Protein AF-A0A0B6YRP0-F1 (afdb_monomer_lite)

Radius of gyration: 19.22 Å; chains: 1; bounding box: 43×32×57 Å

pLDDT: mean 88.21, std 10.52, range [46.44, 98.38]

Structure (mmCIF, N/CA/C/O backbone):
data_AF-A0A0B6YRP0-F1
#
_entry.id   AF-A0A0B6YRP0-F1
#
loop_
_atom_site.group_PDB
_atom_site.id
_atom_site.type_symbol
_atom_site.label_atom_id
_atom_site.label_alt_id
_atom_site.label_comp_id
_atom_site.label_asym_id
_atom_site.label_entity_id
_atom_site.label_seq_id
_atom_site.pdbx_PDB_ins_code
_atom_site.Cartn_x
_atom_site.Cartn_y
_atom_site.Cartn_z
_atom_site.occupancy
_atom_site.B_iso_or_equiv
_atom_site.auth_seq_id
_atom_site.auth_comp_id
_atom_site.auth_asym_id
_atom_site.auth_atom_id
_atom_site.pdbx_PDB_model_num
ATOM 1 N N . MET A 1 1 ? 7.908 -21.665 -8.649 1.00 46.44 1 MET A N 1
ATOM 2 C CA . MET A 1 1 ? 7.450 -20.576 -7.759 1.00 46.44 1 MET A CA 1
ATOM 3 C C . MET A 1 1 ? 8.243 -20.526 -6.444 1.00 46.44 1 MET A C 1
ATOM 5 O O . MET A 1 1 ? 7.839 -19.792 -5.558 1.00 46.44 1 MET A O 1
ATOM 9 N N . ASP A 1 2 ? 9.413 -21.173 -6.340 1.00 51.28 2 ASP A N 1
ATOM 10 C CA . ASP A 1 2 ? 10.283 -21.092 -5.153 1.00 51.28 2 ASP A CA 1
ATOM 11 C C . ASP A 1 2 ? 11.442 -20.122 -5.391 1.00 51.28 2 ASP A C 1
ATOM 13 O O . ASP A 1 2 ? 12.606 -20.515 -5.406 1.00 51.28 2 ASP A O 1
ATOM 17 N N . GLN A 1 3 ? 11.133 -18.847 -5.625 1.00 53.94 3 GLN A N 1
ATOM 18 C CA . GLN A 1 3 ? 12.177 -17.831 -5.577 1.00 53.94 3 GLN A CA 1
ATOM 19 C C . GLN A 1 3 ? 12.511 -17.635 -4.101 1.00 53.94 3 GLN A C 1
ATOM 21 O O . GLN A 1 3 ? 11.734 -17.045 -3.347 1.00 53.94 3 GLN A O 1
ATOM 26 N N . ARG A 1 4 ? 13.606 -18.250 -3.647 1.00 65.94 4 ARG A N 1
ATOM 27 C CA . ARG A 1 4 ? 13.975 -18.213 -2.231 1.00 65.94 4 ARG A CA 1
ATOM 28 C C . ARG A 1 4 ? 14.142 -16.745 -1.825 1.00 65.94 4 ARG A C 1
ATOM 30 O O . ARG A 1 4 ? 14.741 -15.991 -2.590 1.00 65.94 4 ARG A O 1
ATOM 37 N N . PRO A 1 5 ? 13.667 -16.318 -0.641 1.00 72.00 5 PRO A N 1
ATOM 38 C CA . PRO A 1 5 ? 13.843 -14.941 -0.171 1.00 72.00 5 PRO A CA 1
ATOM 39 C C . PRO A 1 5 ? 15.288 -14.430 -0.305 1.00 72.00 5 PRO A C 1
ATOM 41 O O . PRO A 1 5 ? 15.505 -13.257 -0.587 1.00 72.00 5 PRO A O 1
ATOM 44 N N . SER A 1 6 ? 16.274 -15.328 -0.194 1.00 78.00 6 SER A N 1
ATOM 45 C CA . SER A 1 6 ? 17.691 -15.051 -0.443 1.00 78.00 6 SER A CA 1
ATOM 46 C C . SER A 1 6 ? 17.989 -14.561 -1.865 1.00 78.00 6 SER A C 1
ATOM 48 O O . SER A 1 6 ? 18.693 -13.573 -2.022 1.00 78.00 6 SER A O 1
ATOM 50 N N . GLU A 1 7 ? 17.424 -15.189 -2.897 1.00 78.56 7 GLU A N 1
ATOM 51 C CA . GLU A 1 7 ? 17.669 -14.827 -4.301 1.00 78.56 7 GLU A CA 1
ATOM 52 C C . GLU A 1 7 ? 17.076 -13.456 -4.647 1.00 78.56 7 GLU A C 1
ATOM 54 O O . GLU A 1 7 ? 17.665 -12.691 -5.409 1.00 78.56 7 GLU A O 1
ATOM 59 N N . MET A 1 8 ? 15.915 -13.116 -4.073 1.00 76.12 8 MET A N 1
ATOM 60 C CA . MET A 1 8 ? 15.332 -11.779 -4.237 1.00 76.12 8 MET A CA 1
ATOM 61 C C . MET A 1 8 ? 16.193 -10.708 -3.568 1.00 76.12 8 MET A C 1
ATOM 63 O O . MET A 1 8 ? 16.425 -9.657 -4.163 1.00 76.12 8 MET A O 1
ATOM 67 N N . MET A 1 9 ? 16.718 -10.991 -2.373 1.00 86.00 9 MET A N 1
ATOM 68 C CA . MET A 1 9 ? 17.618 -10.070 -1.678 1.00 86.00 9 MET A CA 1
ATOM 69 C C . MET A 1 9 ? 18.961 -9.911 -2.397 1.00 86.00 9 MET A C 1
ATOM 71 O O . MET A 1 9 ? 19.477 -8.801 -2.478 1.00 86.00 9 MET A O 1
ATOM 75 N N . GLU A 1 10 ? 19.517 -10.979 -2.972 1.00 86.50 10 GLU A N 1
ATOM 76 C CA . GLU A 1 10 ? 20.727 -10.900 -3.800 1.00 86.50 10 GLU A CA 1
ATOM 77 C C . GLU A 1 10 ? 20.510 -10.018 -5.035 1.00 86.50 10 GLU A C 1
ATOM 79 O O . GLU A 1 10 ? 21.315 -9.122 -5.300 1.00 86.50 10 GLU A O 1
ATOM 84 N N . ARG A 1 11 ? 19.384 -10.198 -5.743 1.00 83.44 11 ARG A N 1
ATOM 85 C CA . ARG A 1 11 ? 19.004 -9.323 -6.862 1.00 83.44 11 ARG A CA 1
ATOM 86 C C . ARG A 1 11 ? 18.862 -7.880 -6.411 1.00 83.44 11 ARG A C 1
ATOM 88 O O . ARG A 1 11 ? 19.482 -7.014 -7.017 1.00 83.44 11 ARG A O 1
ATOM 95 N N . TYR A 1 12 ? 18.114 -7.629 -5.337 1.00 86.06 12 TYR A N 1
ATOM 96 C CA . TYR A 1 12 ? 17.960 -6.293 -4.767 1.00 86.06 12 TYR A CA 1
ATOM 97 C C . TYR A 1 12 ? 19.318 -5.642 -4.495 1.00 86.06 12 TYR A C 1
ATOM 99 O O . TYR A 1 12 ? 19.568 -4.522 -4.930 1.00 86.06 12 TYR A O 1
ATOM 107 N N . ASN A 1 13 ? 20.235 -6.366 -3.851 1.00 89.94 13 ASN A N 1
ATOM 108 C CA . ASN A 1 13 ? 21.563 -5.858 -3.520 1.00 89.94 13 ASN A CA 1
ATOM 109 C C . ASN A 1 13 ? 22.393 -5.500 -4.760 1.00 89.94 13 ASN A C 1
ATOM 111 O O . ASN A 1 13 ? 23.163 -4.539 -4.696 1.00 89.94 13 ASN A O 1
ATOM 115 N N . SER A 1 14 ? 22.197 -6.213 -5.875 1.00 90.44 14 SER A N 1
ATOM 116 C CA . SER A 1 14 ? 22.871 -5.956 -7.155 1.00 90.44 14 SER A CA 1
ATOM 117 C C . SER A 1 14 ? 22.345 -4.739 -7.933 1.00 90.44 14 SER A C 1
ATOM 119 O O . SER A 1 14 ? 23.020 -4.283 -8.853 1.00 90.44 14 SER A O 1
ATOM 121 N N . LEU A 1 15 ? 21.175 -4.199 -7.571 1.00 87.25 15 LEU A N 1
ATOM 122 C CA . LEU A 1 15 ? 20.568 -3.051 -8.254 1.00 87.25 15 LEU A CA 1
ATOM 123 C C . LEU A 1 15 ? 21.293 -1.732 -7.959 1.00 87.25 15 LEU A C 1
ATOM 125 O O . LEU A 1 15 ? 21.869 -1.539 -6.879 1.00 87.25 15 LEU A O 1
ATOM 129 N N . GLY A 1 16 ? 21.184 -0.790 -8.900 1.00 90.81 16 GLY A N 1
ATOM 130 C CA . GLY A 1 16 ? 21.633 0.585 -8.697 1.00 90.81 16 GLY A CA 1
ATOM 131 C C . GLY A 1 16 ? 20.740 1.356 -7.716 1.00 90.81 16 GLY A C 1
ATOM 132 O O . GLY A 1 16 ? 19.569 1.031 -7.525 1.00 90.81 16 GLY A O 1
ATOM 133 N N . ASP A 1 17 ? 21.266 2.428 -7.118 1.00 92.75 17 ASP A N 1
ATOM 134 C CA . ASP A 1 17 ? 20.554 3.211 -6.091 1.00 92.75 17 ASP A CA 1
ATOM 135 C C . ASP A 1 17 ? 19.206 3.773 -6.560 1.00 92.75 17 ASP A C 1
ATOM 137 O O . ASP A 1 17 ? 18.270 3.887 -5.771 1.00 92.75 17 ASP A O 1
ATOM 141 N N . ALA A 1 18 ? 19.098 4.152 -7.836 1.00 87.12 18 ALA A N 1
ATOM 142 C CA . ALA A 1 18 ? 17.852 4.661 -8.402 1.00 87.12 18 ALA A CA 1
ATOM 143 C C . ALA A 1 18 ? 16.775 3.565 -8.484 1.00 87.12 18 ALA A C 1
ATOM 145 O O . ALA A 1 18 ? 15.611 3.808 -8.171 1.00 87.12 18 ALA A O 1
ATOM 146 N N . GLU A 1 19 ? 17.168 2.350 -8.865 1.00 82.56 19 GLU A N 1
ATOM 147 C CA . GLU A 1 19 ? 16.265 1.203 -8.966 1.00 82.56 19 GLU A CA 1
ATOM 148 C C . GLU A 1 19 ? 15.838 0.710 -7.585 1.00 82.56 19 GLU A C 1
ATOM 150 O O . GLU A 1 19 ? 14.658 0.425 -7.389 1.00 82.56 19 GLU A O 1
ATOM 155 N N . LYS A 1 20 ? 16.766 0.687 -6.618 1.00 88.38 20 LYS A N 1
ATOM 156 C CA . LYS A 1 20 ? 16.469 0.383 -5.211 1.00 88.38 20 LYS A CA 1
ATOM 157 C C . LYS A 1 20 ? 15.420 1.332 -4.648 1.00 88.38 20 LYS A C 1
ATOM 159 O O . LYS A 1 20 ? 14.372 0.874 -4.211 1.00 88.38 20 LYS A O 1
ATOM 164 N N . ARG A 1 21 ? 15.633 2.646 -4.778 1.00 88.69 21 ARG A N 1
ATOM 165 C CA . ARG A 1 21 ? 14.663 3.658 -4.323 1.00 88.69 21 ARG A CA 1
ATOM 166 C C . ARG A 1 21 ? 13.301 3.518 -4.991 1.00 88.69 21 ARG A C 1
ATOM 168 O O . ARG A 1 21 ? 12.281 3.755 -4.352 1.00 88.69 21 ARG A O 1
ATOM 175 N N . ARG A 1 22 ? 13.270 3.154 -6.277 1.00 87.00 22 ARG A N 1
ATOM 176 C CA . ARG A 1 22 ? 12.010 2.889 -6.981 1.00 87.00 22 ARG A CA 1
ATOM 177 C C . ARG A 1 22 ? 11.277 1.695 -6.365 1.00 87.00 22 ARG A C 1
ATOM 179 O O . ARG A 1 22 ? 10.085 1.805 -6.111 1.00 87.00 22 ARG A O 1
ATOM 186 N N . LEU A 1 23 ? 11.981 0.593 -6.097 1.00 86.75 23 LEU A N 1
ATOM 187 C CA . LEU A 1 23 ? 11.386 -0.586 -5.460 1.00 86.75 23 LEU A CA 1
ATOM 188 C C . LEU A 1 23 ? 10.903 -0.299 -4.035 1.00 86.75 23 LEU A C 1
ATOM 190 O O . LEU A 1 23 ? 9.794 -0.692 -3.696 1.00 86.75 23 LEU A O 1
ATOM 194 N N . GLU A 1 24 ? 11.690 0.420 -3.234 1.00 89.12 24 GLU A N 1
ATOM 195 C CA . GLU A 1 24 ? 11.295 0.856 -1.886 1.00 89.12 24 GLU A CA 1
ATOM 196 C C . GLU A 1 24 ? 10.027 1.727 -1.937 1.00 89.12 24 GLU A C 1
ATOM 198 O O . GLU A 1 24 ? 9.102 1.549 -1.149 1.00 89.12 24 GLU A O 1
ATOM 203 N N . TYR A 1 25 ? 9.930 2.633 -2.917 1.00 88.56 25 TYR A N 1
ATOM 204 C CA . TYR A 1 25 ? 8.735 3.453 -3.124 1.00 88.56 25 TYR A CA 1
ATOM 205 C C . TYR A 1 25 ? 7.502 2.624 -3.522 1.00 88.56 25 TYR A C 1
ATOM 207 O O . TYR A 1 25 ? 6.387 2.894 -3.058 1.00 88.56 25 TYR A O 1
ATOM 215 N N . ASP A 1 26 ? 7.684 1.620 -4.382 1.00 86.88 26 ASP A N 1
ATOM 216 C CA . ASP A 1 26 ? 6.615 0.706 -4.786 1.00 86.88 26 ASP A CA 1
ATOM 217 C C . ASP A 1 26 ? 6.157 -0.181 -3.614 1.00 86.88 26 ASP A C 1
ATOM 219 O O . ASP A 1 26 ? 4.953 -0.409 -3.447 1.00 86.88 26 ASP A O 1
ATOM 223 N N . GLU A 1 27 ? 7.086 -0.620 -2.759 1.00 88.88 27 GLU A N 1
ATOM 224 C CA . GLU A 1 27 ? 6.795 -1.337 -1.513 1.00 88.88 27 GLU A CA 1
ATOM 225 C C . GLU A 1 27 ? 5.992 -0.464 -0.539 1.00 88.88 27 GLU A C 1
ATOM 227 O O . GLU A 1 27 ? 4.931 -0.883 -0.066 1.00 88.88 27 GLU A O 1
ATOM 232 N N . ASP A 1 28 ? 6.428 0.774 -0.300 1.00 91.81 28 ASP A N 1
ATOM 233 C CA . ASP A 1 28 ? 5.716 1.742 0.539 1.00 91.81 28 ASP A CA 1
ATOM 234 C C . ASP A 1 28 ? 4.279 1.950 0.060 1.00 91.81 28 ASP A C 1
ATOM 236 O O . ASP A 1 28 ? 3.326 1.941 0.848 1.00 91.81 28 ASP A O 1
ATOM 240 N N . ARG A 1 29 ? 4.100 2.104 -1.257 1.00 90.38 29 ARG A N 1
ATOM 241 C CA . ARG A 1 29 ? 2.781 2.240 -1.877 1.00 90.38 29 ARG A CA 1
ATOM 242 C C . ARG A 1 29 ? 1.929 0.992 -1.655 1.00 90.38 29 ARG A C 1
ATOM 244 O O . ARG A 1 29 ? 0.742 1.115 -1.339 1.00 90.38 29 ARG A O 1
ATOM 251 N N . LEU A 1 30 ? 2.507 -0.197 -1.818 1.00 90.25 30 LEU A N 1
ATOM 252 C CA . LEU A 1 30 ? 1.812 -1.464 -1.603 1.00 90.25 30 LEU A CA 1
ATOM 253 C C . LEU A 1 30 ? 1.342 -1.604 -0.149 1.00 90.25 30 LEU A C 1
ATOM 255 O O . LEU A 1 30 ? 0.164 -1.887 0.097 1.00 90.25 30 LEU A O 1
ATOM 259 N N . LEU A 1 31 ? 2.239 -1.366 0.809 1.00 92.88 31 LEU A N 1
ATOM 260 C CA . LEU A 1 31 ? 1.939 -1.428 2.237 1.00 92.88 31 LEU A CA 1
ATOM 261 C C . LEU A 1 31 ? 0.886 -0.388 2.625 1.00 92.88 31 LEU A C 1
ATOM 263 O O . LEU A 1 31 ? -0.045 -0.703 3.372 1.00 92.88 31 LEU A O 1
ATOM 267 N N . ALA A 1 32 ? 0.969 0.825 2.076 1.00 94.56 32 ALA A N 1
ATOM 268 C CA . ALA A 1 32 ? 0.012 1.880 2.369 1.00 94.56 32 ALA A CA 1
ATOM 269 C C . ALA A 1 32 ? -1.410 1.510 1.916 1.00 94.56 32 ALA A C 1
ATOM 271 O O . ALA A 1 32 ? -2.372 1.642 2.678 1.00 94.56 32 ALA A O 1
ATOM 272 N N . VAL A 1 33 ? -1.546 0.979 0.696 1.00 94.38 33 VAL A N 1
ATOM 273 C CA . VAL A 1 33 ? -2.823 0.477 0.165 1.00 94.38 33 VAL A CA 1
ATOM 274 C C . VAL A 1 33 ? -3.371 -0.660 1.028 1.00 94.38 33 VAL A C 1
ATOM 276 O O . VAL A 1 33 ? -4.559 -0.669 1.354 1.00 94.38 33 VAL A O 1
ATOM 279 N N . MET A 1 34 ? -2.515 -1.597 1.443 1.00 94.38 34 MET A N 1
ATOM 280 C CA . MET A 1 34 ? -2.923 -2.718 2.287 1.00 94.38 34 MET A CA 1
ATOM 281 C C . MET A 1 34 ? -3.450 -2.243 3.648 1.00 94.38 34 MET A C 1
ATOM 283 O O . MET A 1 34 ? -4.514 -2.687 4.080 1.00 94.38 34 MET A O 1
ATOM 287 N N . LEU A 1 35 ? -2.756 -1.309 4.308 1.00 96.50 35 LEU A N 1
ATOM 288 C CA . LEU A 1 35 ? -3.182 -0.751 5.595 1.00 96.50 35 LEU A CA 1
ATOM 289 C C . LEU A 1 35 ? -4.479 0.058 5.483 1.00 96.50 35 LEU A C 1
ATOM 291 O O . LEU A 1 35 ? -5.346 -0.066 6.351 1.00 96.50 35 LEU A O 1
ATOM 295 N N . PHE A 1 36 ? -4.634 0.841 4.413 1.00 97.25 36 PHE A N 1
ATOM 296 C CA . PHE A 1 36 ? -5.863 1.580 4.125 1.00 97.25 36 PHE A CA 1
ATOM 297 C C . PHE A 1 36 ? -7.056 0.626 3.979 1.00 97.25 36 PHE A C 1
ATOM 299 O O . PHE A 1 36 ? -8.057 0.753 4.686 1.00 97.25 36 PHE A O 1
ATOM 306 N N . ASN A 1 37 ? -6.918 -0.393 3.128 1.00 96.19 37 ASN A N 1
ATOM 307 C CA . ASN A 1 37 ? -7.972 -1.378 2.906 1.00 96.19 37 ASN A CA 1
ATOM 308 C C . ASN A 1 37 ? -8.273 -2.187 4.167 1.00 96.19 37 ASN A C 1
ATOM 310 O O . ASN A 1 37 ? -9.435 -2.467 4.450 1.00 96.19 37 ASN A O 1
ATOM 314 N N . GLN A 1 38 ? -7.255 -2.534 4.959 1.00 96.88 38 GLN A N 1
ATOM 315 C CA . GLN A 1 38 ? -7.452 -3.235 6.224 1.00 96.88 38 GLN A CA 1
ATOM 316 C C . GLN A 1 38 ? -8.299 -2.407 7.199 1.00 96.88 38 GLN A C 1
ATOM 318 O O . GLN A 1 38 ? -9.174 -2.964 7.858 1.00 96.88 38 GLN A O 1
ATOM 323 N N . ALA A 1 39 ? -8.086 -1.089 7.279 1.00 97.88 39 ALA A N 1
ATOM 324 C CA . ALA A 1 39 ? -8.938 -0.206 8.074 1.00 97.88 39 ALA A CA 1
ATOM 325 C C . ALA A 1 39 ? -10.395 -0.222 7.574 1.00 97.88 39 ALA A C 1
ATOM 327 O O . ALA A 1 39 ? -11.309 -0.346 8.391 1.00 97.88 39 ALA A O 1
ATOM 328 N N . GLY A 1 40 ? -10.594 -0.187 6.249 1.00 97.38 40 GLY A N 1
ATOM 329 C CA . GLY A 1 40 ? -11.896 -0.353 5.591 1.00 97.38 40 GLY A CA 1
ATOM 330 C C . GLY A 1 40 ? -12.602 -1.652 5.974 1.00 97.38 40 GLY A C 1
ATOM 331 O O . GLY A 1 40 ? -13.718 -1.636 6.491 1.00 97.38 40 GLY A O 1
ATOM 332 N N . PHE A 1 41 ? -11.912 -2.784 5.827 1.00 97.25 41 PHE A N 1
ATOM 333 C CA . PHE A 1 41 ? -12.439 -4.094 6.212 1.00 97.25 41 PHE A CA 1
ATOM 334 C C . PHE A 1 41 ? -12.780 -4.178 7.701 1.00 97.25 41 PHE A C 1
ATOM 336 O O . PHE A 1 41 ? -13.838 -4.690 8.062 1.00 97.25 41 PHE A O 1
ATOM 343 N N . MET A 1 42 ? -11.917 -3.667 8.583 1.00 98.12 42 MET A N 1
ATOM 344 C CA . MET A 1 42 ? -12.193 -3.661 10.022 1.00 98.12 42 MET A CA 1
ATOM 345 C C . MET A 1 42 ? -13.437 -2.821 10.356 1.00 98.12 42 MET A C 1
ATOM 347 O O . MET A 1 42 ? -14.219 -3.220 11.221 1.00 98.12 42 MET A O 1
ATOM 351 N N . LEU A 1 43 ? -13.649 -1.694 9.666 1.00 98.06 43 LEU A N 1
ATOM 352 C CA . LEU A 1 43 ? -14.839 -0.860 9.845 1.00 98.06 43 LEU A CA 1
ATOM 353 C C . LEU A 1 43 ? -16.114 -1.590 9.395 1.00 98.06 43 LEU A C 1
ATOM 355 O O . LEU A 1 43 ? -17.081 -1.642 10.158 1.00 98.06 43 LEU A O 1
ATOM 359 N N . MET A 1 44 ? -16.089 -2.214 8.214 1.00 96.94 44 MET A N 1
ATOM 360 C CA . MET A 1 44 ? -17.196 -3.022 7.685 1.00 96.94 44 MET A CA 1
ATOM 361 C C . MET A 1 44 ? -17.570 -4.165 8.640 1.00 96.94 44 MET A C 1
ATOM 363 O O . MET A 1 44 ? -18.747 -4.412 8.903 1.00 96.94 44 MET A O 1
ATOM 367 N N . MET A 1 45 ? -16.565 -4.814 9.232 1.00 97.25 45 MET A N 1
ATOM 368 C CA . MET A 1 45 ? -16.730 -5.888 10.218 1.00 97.25 45 MET A CA 1
ATOM 369 C C . MET A 1 45 ? -17.149 -5.392 11.613 1.00 97.25 45 MET A C 1
ATOM 371 O O . MET A 1 45 ? -17.201 -6.184 12.554 1.00 97.25 45 MET A O 1
ATOM 375 N N . ARG A 1 46 ? -17.455 -4.096 11.767 1.00 96.88 46 ARG A N 1
ATOM 376 C CA . ARG A 1 46 ? -17.883 -3.460 13.025 1.00 96.88 46 ARG A CA 1
ATOM 377 C C . ARG A 1 46 ? -16.869 -3.605 14.165 1.00 96.88 46 ARG A C 1
ATOM 379 O O . ARG A 1 46 ? -17.246 -3.650 15.336 1.00 96.88 46 ARG A O 1
ATOM 386 N N . VAL A 1 47 ? -15.575 -3.652 13.843 1.00 98.12 47 VAL A N 1
ATOM 387 C CA . VAL A 1 47 ? -14.519 -3.617 14.862 1.00 98.12 47 VAL A CA 1
ATOM 388 C C . VAL A 1 47 ? -14.583 -2.272 15.603 1.00 98.12 47 VAL A C 1
ATOM 390 O O . VAL A 1 47 ? -14.779 -1.235 14.962 1.00 98.12 47 VAL A O 1
ATOM 393 N N . PRO A 1 48 ? -14.395 -2.234 16.938 1.00 98.25 48 PRO A N 1
ATOM 394 C CA . PRO A 1 48 ? -14.381 -0.978 17.678 1.00 98.25 48 PRO A CA 1
ATOM 395 C C . PRO A 1 48 ? -13.377 0.017 17.087 1.00 98.25 48 PRO A C 1
ATOM 397 O O . PRO A 1 48 ? -12.191 -0.284 16.954 1.00 98.25 48 PRO A O 1
ATOM 400 N N . LYS A 1 49 ? -13.835 1.233 16.765 1.00 97.81 49 LYS A N 1
ATOM 401 C CA . LYS A 1 49 ? -13.044 2.255 16.046 1.00 97.81 49 LYS A CA 1
ATOM 402 C C . LYS A 1 49 ? -11.709 2.587 16.726 1.00 97.81 49 LYS A C 1
ATOM 404 O O . LYS A 1 49 ? -10.716 2.872 16.055 1.00 97.81 49 LYS A O 1
ATOM 409 N N . ILE A 1 50 ? -11.667 2.512 18.058 1.00 97.94 50 ILE A N 1
ATOM 410 C CA . ILE A 1 50 ? -10.445 2.694 18.851 1.00 97.94 50 ILE A CA 1
ATOM 411 C C . ILE A 1 50 ? -9.405 1.592 18.585 1.00 97.94 50 ILE A C 1
ATOM 413 O O . ILE A 1 50 ? -8.218 1.887 18.444 1.00 97.94 50 ILE A O 1
ATOM 417 N N . GLU A 1 51 ? -9.847 0.343 18.424 1.00 98.38 51 GLU A N 1
ATOM 418 C CA . GLU A 1 51 ? -8.981 -0.794 18.109 1.00 98.38 51 GLU A CA 1
ATOM 419 C C . GLU A 1 51 ? -8.488 -0.735 16.663 1.00 98.38 51 GLU A C 1
ATOM 421 O O . GLU A 1 51 ? -7.322 -1.041 16.408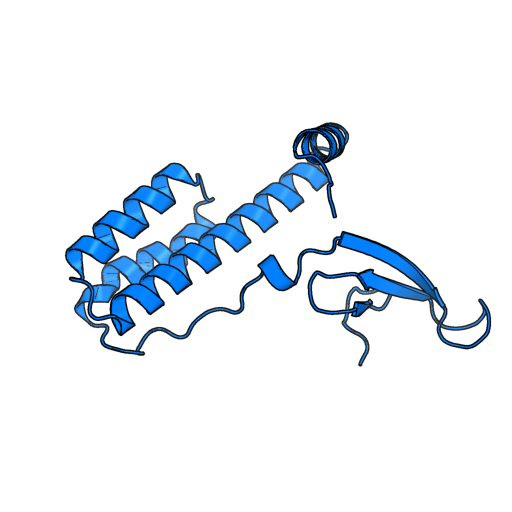 1.00 98.38 51 GLU A O 1
ATOM 426 N N . ILE A 1 52 ? -9.316 -0.249 15.727 1.00 98.38 52 ILE A N 1
ATOM 427 C CA . ILE A 1 52 ? -8.878 0.030 14.349 1.00 98.38 52 ILE A CA 1
ATOM 428 C C . ILE A 1 52 ? -7.738 1.055 14.369 1.00 98.38 52 ILE A C 1
ATOM 430 O O . ILE A 1 52 ? -6.641 0.762 13.891 1.00 98.38 52 ILE A O 1
ATOM 434 N N . LYS A 1 53 ? -7.947 2.218 15.007 1.00 98.12 53 LYS A N 1
ATOM 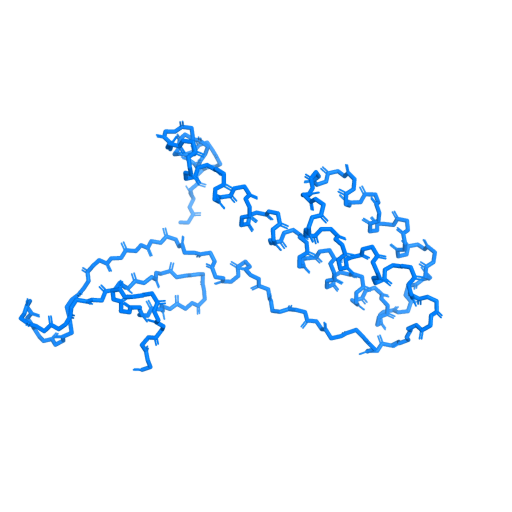435 C CA . LYS A 1 53 ? -6.912 3.259 15.165 1.00 98.12 53 LYS A CA 1
ATOM 436 C C . LYS A 1 53 ? -5.617 2.694 15.740 1.00 98.12 53 LYS A C 1
ATOM 438 O O . LYS A 1 53 ? -4.544 2.916 15.182 1.00 98.12 53 LYS A O 1
ATOM 443 N N . LYS A 1 54 ? -5.708 1.946 16.842 1.00 98.19 54 LYS A N 1
ATOM 444 C CA . LYS A 1 54 ? -4.549 1.364 17.528 1.00 98.19 54 LYS A CA 1
ATOM 445 C C . LYS A 1 54 ? -3.814 0.349 16.652 1.00 98.19 54 LYS A C 1
ATOM 447 O O . LYS A 1 54 ? -2.587 0.392 16.562 1.00 98.19 54 LYS A O 1
ATOM 452 N N . LYS A 1 55 ? -4.542 -0.558 15.993 1.00 98.38 55 LYS A N 1
ATOM 453 C CA . LYS A 1 55 ? -3.959 -1.595 15.133 1.00 98.38 55 LYS A CA 1
ATOM 454 C C . LYS A 1 55 ? -3.261 -0.982 13.924 1.00 98.38 55 LYS A C 1
ATOM 456 O O . LYS A 1 55 ? -2.114 -1.347 13.675 1.00 98.38 55 LYS A O 1
ATOM 461 N N . ILE A 1 56 ? -3.920 -0.065 13.216 1.00 98.00 56 ILE A N 1
ATOM 462 C CA . ILE A 1 56 ? -3.389 0.525 11.983 1.00 98.00 56 ILE A CA 1
ATOM 463 C C . ILE A 1 56 ? -2.208 1.452 12.282 1.00 98.00 56 ILE A C 1
ATOM 465 O O . ILE A 1 56 ? -1.170 1.288 11.651 1.00 98.00 56 ILE A O 1
ATOM 469 N N . ARG A 1 57 ? -2.271 2.318 13.308 1.00 96.75 57 ARG A N 1
ATOM 470 C CA . ARG A 1 57 ? -1.112 3.154 13.699 1.00 96.75 57 ARG A CA 1
ATOM 471 C C . ARG A 1 57 ? 0.098 2.324 14.118 1.00 96.75 57 ARG A C 1
ATOM 473 O O . ARG A 1 57 ? 1.222 2.654 13.756 1.00 96.75 57 ARG A O 1
ATOM 480 N N . ARG A 1 58 ? -0.120 1.222 14.848 1.00 97.25 58 ARG A N 1
ATOM 481 C CA . ARG A 1 58 ? 0.970 0.316 15.239 1.00 97.25 58 ARG A CA 1
ATOM 482 C C . ARG A 1 58 ? 1.623 -0.357 14.032 1.00 97.25 58 ARG A C 1
ATOM 484 O O . ARG A 1 58 ? 2.827 -0.573 14.064 1.00 97.25 58 ARG A O 1
ATOM 491 N N . LEU A 1 59 ? 0.844 -0.742 13.021 1.00 97.12 59 LEU A N 1
ATOM 492 C CA . LEU A 1 59 ? 1.395 -1.320 11.794 1.00 97.12 59 LEU A CA 1
ATOM 493 C C . LEU A 1 59 ? 2.127 -0.258 10.971 1.00 97.12 59 LEU A C 1
ATOM 495 O O . LEU A 1 59 ? 3.272 -0.486 10.608 1.00 97.12 59 LEU A O 1
ATOM 499 N N . LEU A 1 60 ? 1.528 0.922 10.796 1.00 95.06 60 LEU A N 1
ATOM 500 C CA . LEU A 1 60 ? 2.141 2.047 10.088 1.00 95.06 60 LEU A CA 1
ATOM 501 C C . LEU A 1 60 ? 3.520 2.402 10.665 1.00 95.06 60 LEU A C 1
ATOM 5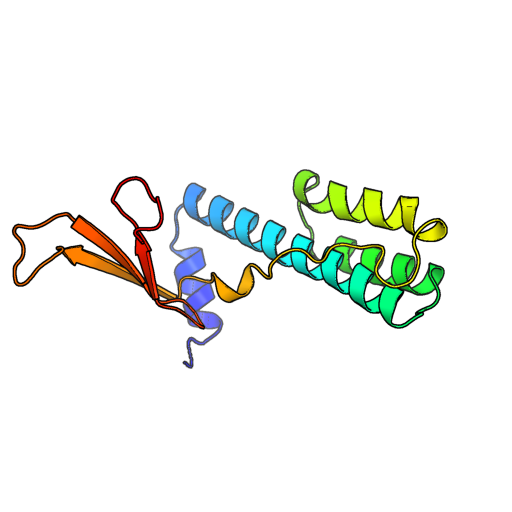03 O O . LEU A 1 60 ? 4.488 2.505 9.922 1.00 95.06 60 LEU A O 1
ATOM 507 N N . GLY A 1 61 ? 3.630 2.491 11.996 1.00 94.12 61 GLY A N 1
ATOM 508 C CA . GLY A 1 61 ? 4.900 2.775 12.671 1.00 94.12 61 GLY A CA 1
ATOM 509 C C . GLY A 1 61 ? 5.958 1.670 12.559 1.00 94.12 61 GLY A C 1
ATOM 510 O O . GLY A 1 61 ? 7.129 1.947 12.784 1.00 94.12 61 GLY A O 1
ATOM 511 N N . LYS A 1 62 ? 5.572 0.432 12.220 1.00 94.94 62 LYS A N 1
ATOM 512 C CA . LYS A 1 62 ? 6.505 -0.685 11.977 1.00 94.94 62 LYS A CA 1
ATOM 513 C C . LYS A 1 62 ? 6.901 -0.829 10.512 1.00 94.94 62 LYS A C 1
ATOM 515 O O . LYS A 1 62 ? 7.942 -1.405 10.231 1.00 94.94 62 LYS A O 1
ATOM 520 N N . SER A 1 63 ? 6.052 -0.365 9.601 1.00 91.44 63 SER A N 1
ATOM 521 C CA . SER A 1 63 ? 6.274 -0.471 8.161 1.00 91.44 63 SER A CA 1
ATOM 522 C C . SER A 1 63 ? 7.228 0.595 7.619 1.00 91.44 63 SER A C 1
ATOM 524 O O . SER A 1 63 ? 7.651 0.462 6.486 1.00 91.44 63 SER A O 1
ATOM 526 N N . HIS A 1 64 ? 7.561 1.632 8.401 1.00 87.75 64 HIS A N 1
ATOM 527 C CA . HIS A 1 64 ? 8.476 2.716 8.002 1.00 87.75 64 HIS A CA 1
ATOM 528 C C . HIS A 1 64 ? 8.102 3.431 6.690 1.00 87.75 64 HIS A C 1
ATOM 530 O O . HIS A 1 64 ? 8.957 4.029 6.046 1.00 87.75 64 HIS A O 1
ATOM 536 N N . ILE A 1 65 ? 6.810 3.429 6.356 1.00 91.56 65 ILE A N 1
ATOM 537 C CA . ILE A 1 65 ? 6.280 4.020 5.127 1.00 91.56 65 ILE A CA 1
ATOM 538 C C . ILE A 1 65 ? 6.572 5.522 5.088 1.00 91.56 65 ILE A C 1
ATOM 540 O O . ILE A 1 65 ? 6.320 6.237 6.066 1.00 91.56 65 ILE A O 1
ATOM 544 N N . GLY A 1 66 ? 7.038 6.012 3.940 1.00 89.00 66 GLY A N 1
ATOM 545 C CA . GLY A 1 66 ? 7.276 7.427 3.695 1.00 89.00 66 GLY A CA 1
ATOM 546 C C . GLY A 1 66 ? 6.042 8.304 3.944 1.00 89.00 66 GLY A C 1
ATOM 547 O O . GLY A 1 66 ? 4.894 7.912 3.710 1.00 89.00 66 GLY A O 1
ATOM 548 N N . LEU A 1 67 ? 6.285 9.545 4.384 1.00 88.25 67 LEU A N 1
ATOM 549 C CA . LEU A 1 67 ? 5.237 10.484 4.805 1.00 88.25 67 LEU A CA 1
ATOM 550 C C . LEU A 1 67 ? 4.120 10.636 3.762 1.00 88.25 67 LEU A C 1
ATOM 552 O O . LEU A 1 67 ? 2.944 10.562 4.116 1.00 88.25 67 LEU A O 1
ATOM 556 N N . VAL A 1 68 ? 4.491 10.779 2.486 1.00 88.38 68 VAL A N 1
ATOM 557 C CA . VAL A 1 68 ? 3.550 10.965 1.370 1.00 88.38 68 VAL A CA 1
ATOM 558 C C . VAL A 1 68 ? 2.534 9.823 1.302 1.00 88.38 68 VAL A C 1
ATOM 560 O O . VAL A 1 68 ? 1.337 10.082 1.215 1.00 88.38 68 VAL A O 1
ATOM 563 N N . GLN A 1 69 ? 2.979 8.571 1.441 1.00 88.19 69 GLN A N 1
ATOM 564 C CA . GLN A 1 69 ? 2.086 7.412 1.310 1.00 88.19 69 GLN A CA 1
ATOM 565 C C . GLN A 1 69 ? 1.288 7.142 2.583 1.00 88.19 69 GLN A C 1
ATOM 567 O O . GLN A 1 69 ? 0.196 6.577 2.538 1.00 88.19 69 GLN A O 1
ATOM 572 N N . SER A 1 70 ? 1.807 7.588 3.727 1.00 93.56 70 SER A N 1
ATOM 573 C CA . SER A 1 70 ? 1.123 7.481 5.014 1.00 93.56 70 SER A CA 1
ATOM 574 C C . SER A 1 70 ? -0.024 8.488 5.183 1.00 93.56 70 SER A C 1
ATOM 576 O O . SER A 1 70 ? -0.905 8.274 6.019 1.00 93.56 70 SER A O 1
ATOM 578 N N . GLN A 1 71 ? -0.030 9.578 4.405 1.00 94.81 71 GLN A N 1
ATOM 579 C CA . GLN A 1 71 ? -0.942 10.708 4.591 1.00 94.81 71 GLN A CA 1
ATOM 580 C C . GLN A 1 71 ? -2.413 10.288 4.505 1.00 94.81 71 GLN A C 1
ATOM 582 O O . GLN A 1 71 ? -3.180 10.558 5.428 1.00 94.81 71 GLN A O 1
ATOM 587 N N . ASP A 1 72 ? -2.785 9.547 3.461 1.00 93.56 72 ASP A N 1
ATOM 588 C CA . ASP A 1 72 ? -4.157 9.066 3.264 1.00 93.56 72 ASP A CA 1
ATOM 589 C C . ASP A 1 72 ? -4.644 8.195 4.429 1.00 93.56 72 ASP A C 1
ATOM 591 O O . ASP A 1 72 ? -5.807 8.263 4.829 1.00 93.56 72 ASP A O 1
ATOM 595 N N . ILE A 1 73 ? -3.753 7.376 4.997 1.00 96.62 73 ILE A N 1
ATOM 596 C CA . ILE A 1 73 ? -4.072 6.516 6.141 1.00 96.62 73 ILE A CA 1
ATOM 597 C C . ILE A 1 73 ? -4.299 7.374 7.381 1.00 96.62 73 ILE A C 1
ATOM 599 O O . ILE A 1 73 ? -5.257 7.146 8.116 1.00 96.62 73 ILE A O 1
ATOM 603 N N . ASN A 1 74 ? -3.441 8.367 7.621 1.00 96.50 74 ASN A N 1
ATOM 604 C CA . ASN A 1 74 ? -3.602 9.275 8.753 1.00 96.50 74 ASN A CA 1
ATOM 605 C C . 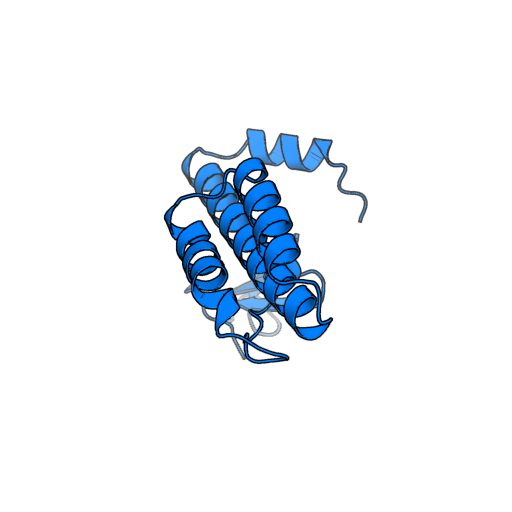ASN A 1 74 ? -4.928 10.037 8.655 1.00 96.50 74 ASN A C 1
ATOM 607 O O . ASN A 1 74 ? -5.713 10.002 9.602 1.00 96.50 74 ASN A O 1
ATOM 611 N N . THR A 1 75 ? -5.242 10.603 7.486 1.00 96.81 75 THR A N 1
ATOM 612 C CA . THR A 1 75 ? -6.521 11.279 7.232 1.00 96.81 75 THR A CA 1
ATOM 613 C C . THR A 1 75 ? -7.718 10.348 7.434 1.00 96.81 75 THR A C 1
ATOM 615 O O . THR A 1 75 ? -8.703 10.745 8.063 1.00 96.81 75 THR A O 1
ATOM 618 N N . LEU A 1 76 ? -7.637 9.100 6.963 1.00 96.94 76 LEU A N 1
ATOM 619 C CA . LEU A 1 76 ? -8.672 8.094 7.200 1.00 96.94 76 LEU A CA 1
ATOM 620 C C . LEU A 1 76 ? -8.879 7.844 8.699 1.00 96.94 76 LEU A C 1
ATOM 622 O O . LEU A 1 76 ? -10.006 7.862 9.198 1.00 96.94 76 LEU A O 1
ATOM 626 N N . LEU A 1 77 ? -7.791 7.609 9.434 1.00 97.31 77 LEU A N 1
ATOM 627 C CA . LEU A 1 77 ? -7.860 7.319 10.860 1.00 97.31 77 LEU A CA 1
ATOM 628 C C . LEU A 1 77 ? -8.382 8.511 11.655 1.00 97.31 77 LEU A C 1
ATOM 630 O O . LEU A 1 77 ? -9.155 8.311 12.589 1.00 97.31 77 LEU A O 1
ATOM 634 N N . ASP A 1 78 ? -8.012 9.734 11.304 1.00 97.12 78 ASP A N 1
ATOM 635 C CA . ASP A 1 78 ? -8.494 10.924 12.000 1.00 97.12 78 ASP A CA 1
ATOM 636 C C . ASP A 1 78 ? -10.013 11.084 11.842 1.00 97.12 78 ASP A C 1
ATOM 638 O O . ASP A 1 78 ? -10.706 11.339 12.832 1.00 97.12 78 ASP A O 1
ATOM 642 N N . ASN A 1 79 ? -10.548 10.760 10.661 1.00 97.00 79 ASN A N 1
ATOM 643 C CA . ASN A 1 79 ? -11.976 10.850 10.346 1.00 97.00 79 ASN A CA 1
ATOM 644 C C . ASN A 1 79 ? -12.807 9.604 10.691 1.00 97.00 79 ASN A C 1
ATOM 646 O O . ASN A 1 79 ? -14.032 9.659 10.622 1.00 97.00 79 ASN A O 1
ATOM 650 N N . ILE A 1 80 ? -12.193 8.499 11.129 1.00 96.94 80 ILE A N 1
ATOM 651 C CA . ILE A 1 80 ? -12.882 7.206 11.321 1.00 96.94 80 ILE A CA 1
ATOM 652 C C . ILE A 1 80 ? -14.114 7.265 12.243 1.00 96.94 80 ILE A C 1
ATOM 654 O O . ILE A 1 80 ? -15.014 6.428 12.151 1.00 96.94 80 ILE A O 1
ATOM 658 N N . GLN A 1 81 ? -14.181 8.247 13.151 1.00 97.00 81 GLN A N 1
ATOM 659 C CA . GLN A 1 81 ? -15.336 8.419 14.038 1.00 97.00 81 GLN A CA 1
ATOM 660 C C . GLN A 1 81 ? -16.620 8.758 13.276 1.00 97.00 81 GLN A C 1
ATOM 662 O O . GLN A 1 81 ? -17.690 8.364 13.732 1.00 97.00 81 GLN A O 1
ATOM 667 N N . HIS A 1 82 ? -16.501 9.363 12.096 1.00 97.00 82 HIS A N 1
ATOM 668 C CA . HIS A 1 82 ? -17.613 9.754 11.232 1.00 97.00 82 HIS A CA 1
ATOM 669 C C . HIS A 1 82 ? -17.893 8.754 10.099 1.00 97.00 82 HIS A C 1
ATOM 671 O O . HIS A 1 82 ? -18.796 8.990 9.310 1.00 97.00 82 HIS A O 1
ATOM 677 N N . LEU A 1 83 ? -17.139 7.651 10.022 1.00 97.06 83 LEU A N 1
ATOM 678 C CA . LEU A 1 83 ? -17.301 6.612 8.999 1.00 97.06 83 LEU A CA 1
ATOM 679 C C . LEU A 1 83 ? -18.031 5.390 9.564 1.00 97.06 83 LEU A C 1
ATOM 681 O O . LEU A 1 83 ? -17.817 5.012 10.723 1.00 97.06 83 LEU A O 1
ATOM 685 N N . TYR A 1 84 ? -18.856 4.739 8.752 1.00 95.44 84 TYR A N 1
ATOM 686 C CA . TYR A 1 84 ? -19.666 3.585 9.130 1.00 95.44 84 TYR A CA 1
ATOM 687 C C . TYR A 1 84 ? -19.739 2.558 7.997 1.00 95.44 84 TYR A C 1
ATOM 689 O O . TYR A 1 84 ? -19.685 2.899 6.826 1.00 95.44 84 TYR A O 1
ATOM 697 N N . GLY A 1 85 ? -19.886 1.275 8.343 1.00 92.88 85 GLY A N 1
ATOM 698 C CA . GLY A 1 85 ? -20.118 0.214 7.357 1.00 92.88 85 GLY A CA 1
ATOM 699 C C . GLY A 1 85 ? -19.130 0.247 6.184 1.00 92.88 85 GLY A C 1
ATOM 700 O O . GLY A 1 85 ? -17.939 0.018 6.385 1.00 92.88 85 GLY A O 1
ATOM 701 N N . ASN A 1 86 ? -19.650 0.540 4.988 1.00 94.19 86 ASN A N 1
ATOM 702 C CA . ASN A 1 86 ? -18.922 0.560 3.716 1.00 94.19 86 ASN A CA 1
ATOM 703 C C . ASN A 1 86 ? -18.543 1.976 3.239 1.00 94.19 86 ASN A C 1
ATOM 705 O O . ASN A 1 86 ? -18.278 2.155 2.058 1.00 94.19 86 ASN A O 1
ATOM 709 N N . ASP A 1 87 ? -18.478 2.970 4.128 1.00 95.88 87 ASP A N 1
ATOM 710 C CA . ASP A 1 87 ? -18.117 4.356 3.772 1.00 95.88 87 ASP A CA 1
ATOM 711 C C . ASP A 1 87 ? -16.662 4.522 3.272 1.00 95.88 87 ASP A C 1
ATOM 713 O O . ASP A 1 87 ? -16.236 5.628 2.947 1.00 95.88 87 ASP A O 1
ATOM 717 N N . ILE A 1 88 ? -15.863 3.449 3.258 1.00 95.88 88 ILE A N 1
ATOM 718 C CA . ILE A 1 88 ? -14.471 3.456 2.800 1.00 95.88 88 ILE A CA 1
ATOM 719 C C . ILE A 1 88 ? -14.382 2.700 1.475 1.00 95.88 88 ILE A C 1
ATOM 721 O O . ILE A 1 88 ? -14.432 1.467 1.456 1.00 95.88 88 ILE A O 1
ATOM 725 N N . ASP A 1 89 ? -14.159 3.436 0.387 1.00 94.50 89 ASP A N 1
ATOM 726 C CA . ASP A 1 89 ? -13.873 2.854 -0.922 1.00 94.50 89 ASP A CA 1
ATOM 727 C C . ASP A 1 89 ? -12.510 2.153 -0.911 1.00 94.50 89 ASP A C 1
ATOM 729 O O . ASP A 1 89 ? -11.458 2.772 -0.721 1.00 94.50 89 ASP A O 1
ATOM 733 N N . LEU A 1 90 ? -12.521 0.835 -1.109 1.00 93.00 90 LEU A N 1
ATOM 734 C CA . LEU A 1 90 ? -11.299 0.040 -1.120 1.00 93.00 90 LEU A CA 1
ATOM 735 C C . LEU A 1 90 ? -10.450 0.365 -2.352 1.00 93.00 90 LEU A C 1
ATOM 737 O O . LEU A 1 90 ? -10.927 0.395 -3.487 1.00 93.00 90 LEU A O 1
ATOM 741 N N . LYS A 1 91 ? -9.149 0.537 -2.128 1.00 91.94 91 LYS A N 1
ATOM 742 C CA . LYS A 1 91 ? -8.164 0.759 -3.186 1.00 91.94 91 LYS A CA 1
ATOM 743 C C . LYS A 1 91 ? -7.813 -0.573 -3.869 1.00 91.94 91 LYS A C 1
ATOM 745 O O . LYS A 1 91 ? -7.756 -1.609 -3.202 1.00 91.94 91 LYS A O 1
ATOM 750 N N . PRO A 1 92 ? -7.532 -0.592 -5.181 1.00 86.06 92 PRO A N 1
ATOM 751 C CA . PRO A 1 92 ? -7.137 -1.818 -5.871 1.00 86.06 92 PRO A CA 1
ATOM 752 C C . PRO A 1 92 ? -5.833 -2.380 -5.286 1.00 86.06 92 PRO A C 1
ATOM 754 O O . PRO A 1 92 ? -4.876 -1.638 -5.070 1.00 86.06 92 PRO A O 1
ATOM 757 N N . MET A 1 93 ? -5.776 -3.694 -5.042 1.00 77.62 93 MET A N 1
ATOM 758 C CA . MET A 1 93 ? -4.576 -4.325 -4.482 1.00 77.62 93 MET A CA 1
ATOM 759 C C . MET A 1 93 ? -3.427 -4.316 -5.492 1.00 77.62 93 MET A C 1
ATOM 761 O O . MET A 1 93 ? -3.469 -5.024 -6.498 1.00 77.62 93 MET A O 1
ATOM 765 N N . CYS A 1 94 ? -2.377 -3.549 -5.195 1.00 70.75 94 CYS A N 1
ATOM 766 C CA . CYS A 1 94 ? -1.202 -3.445 -6.058 1.00 70.75 94 CYS A CA 1
ATOM 767 C C . CYS A 1 94 ? -0.356 -4.728 -6.098 1.00 70.75 94 CYS A C 1
ATOM 769 O O . CYS A 1 94 ? 0.400 -4.900 -7.046 1.00 70.75 94 CYS A O 1
ATOM 771 N N . SER A 1 95 ? -0.515 -5.656 -5.145 1.00 67.81 95 SER A N 1
ATOM 772 C CA . SER A 1 95 ? 0.220 -6.934 -5.133 1.00 67.81 95 SER A CA 1
ATOM 773 C C . SER A 1 95 ? -0.076 -7.796 -6.357 1.00 67.81 95 SER A C 1
ATOM 775 O O . SER A 1 95 ? 0.815 -8.464 -6.858 1.00 67.81 95 SER A O 1
ATOM 777 N N . ARG A 1 96 ? -1.295 -7.716 -6.905 1.00 59.00 96 ARG A N 1
ATOM 778 C CA . ARG A 1 96 ? -1.676 -8.413 -8.148 1.00 59.00 96 ARG A CA 1
ATOM 779 C C . ARG A 1 96 ? -0.906 -7.922 -9.374 1.00 59.00 96 ARG A C 1
ATOM 781 O O . ARG A 1 96 ? -0.833 -8.604 -10.385 1.00 59.00 96 ARG A O 1
ATOM 788 N N . ARG A 1 97 ? -0.309 -6.733 -9.277 1.00 60.16 97 ARG A N 1
ATOM 789 C CA . ARG A 1 97 ? 0.513 -6.130 -10.328 1.00 60.16 97 ARG A CA 1
ATOM 790 C C . ARG A 1 97 ? 2.007 -6.348 -10.107 1.00 60.16 97 ARG A C 1
ATOM 792 O O . ARG A 1 97 ? 2.795 -5.691 -10.780 1.00 60.16 97 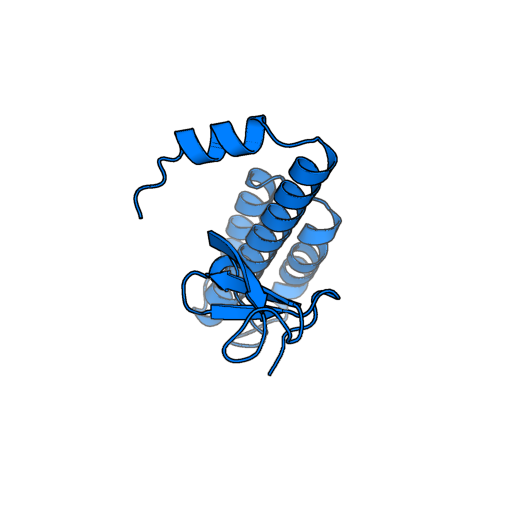ARG A O 1
ATOM 799 N N . MET A 1 98 ? 2.419 -7.236 -9.194 1.00 64.19 98 MET A N 1
ATOM 800 C CA . MET A 1 98 ? 3.825 -7.629 -9.117 1.00 64.19 98 MET A CA 1
ATOM 801 C C . MET A 1 98 ? 4.222 -8.316 -10.423 1.00 64.19 98 MET A C 1
ATOM 803 O O . MET A 1 98 ? 3.851 -9.455 -10.707 1.00 64.19 98 MET A O 1
ATOM 807 N N . GLN A 1 99 ? 4.968 -7.580 -11.236 1.00 68.19 99 GLN A N 1
ATOM 808 C CA . GLN A 1 99 ? 5.595 -8.078 -12.444 1.00 68.19 99 GLN A CA 1
ATOM 809 C C . GLN A 1 99 ? 6.675 -9.087 -12.051 1.00 68.19 99 GLN A C 1
ATOM 811 O O . GLN A 1 99 ? 7.689 -8.733 -11.453 1.00 68.19 99 GLN A O 1
ATOM 816 N N . LYS A 1 100 ? 6.460 -10.358 -12.389 1.00 71.75 100 LYS A N 1
ATOM 817 C CA . LYS A 1 100 ? 7.434 -11.434 -12.173 1.00 71.75 100 LYS A CA 1
ATOM 818 C C . LYS A 1 100 ? 8.529 -11.410 -13.222 1.00 71.75 100 LYS A C 1
ATOM 820 O O . LYS A 1 100 ? 9.693 -11.666 -12.922 1.00 71.75 100 LYS A O 1
ATOM 825 N N . GLN A 1 101 ? 8.133 -11.148 -14.463 1.00 78.00 101 GLN A N 1
ATOM 826 C CA . GLN A 1 101 ? 9.022 -11.168 -15.610 1.00 78.00 101 GLN A CA 1
ATOM 827 C C . GLN A 1 101 ? 8.518 -10.209 -16.683 1.00 78.00 101 GLN A C 1
ATOM 829 O O . GLN A 1 101 ? 7.315 -9.989 -16.809 1.00 78.00 101 GLN A O 1
ATOM 834 N N . SER A 1 102 ? 9.448 -9.651 -17.451 1.00 85.19 102 SER A N 1
ATOM 835 C CA . SER A 1 102 ? 9.157 -8.856 -18.638 1.00 85.19 102 SER A CA 1
ATOM 836 C C . SER A 1 102 ? 9.886 -9.453 -19.825 1.00 85.19 102 SER A C 1
ATOM 838 O O . SER A 1 102 ? 11.049 -9.843 -19.697 1.00 85.19 102 SER A O 1
ATOM 840 N N . PHE A 1 103 ? 9.214 -9.510 -20.966 1.00 88.19 103 PHE A N 1
ATOM 841 C CA . PHE A 1 103 ? 9.793 -9.933 -22.230 1.00 88.19 103 PHE A CA 1
ATOM 842 C C . PHE A 1 103 ? 9.572 -8.851 -23.273 1.00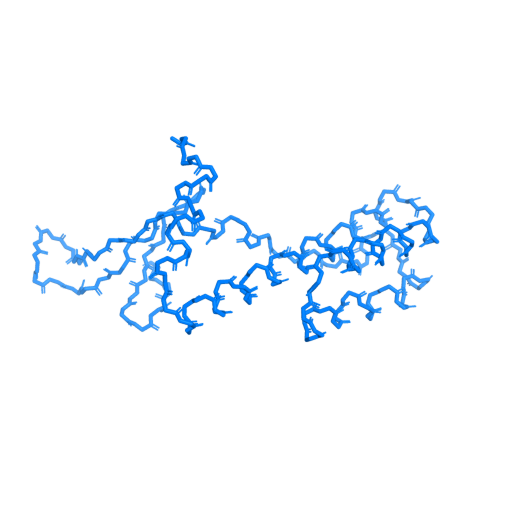 88.19 103 PHE A C 1
ATOM 844 O O . PHE A 1 103 ? 8.469 -8.325 -23.396 1.00 88.19 103 PHE A O 1
ATOM 851 N N . THR A 1 104 ? 10.600 -8.558 -24.061 1.00 92.25 104 THR A N 1
ATOM 852 C CA . THR A 1 104 ? 10.431 -7.780 -25.287 1.00 92.25 104 THR A CA 1
ATOM 853 C C . THR A 1 104 ? 9.856 -8.699 -26.358 1.00 92.25 104 THR A C 1
ATOM 855 O O . THR A 1 104 ? 10.459 -9.720 -26.687 1.00 92.25 104 THR A O 1
ATOM 858 N N . VAL A 1 105 ? 8.681 -8.354 -26.873 1.00 92.94 105 VAL A N 1
ATOM 859 C CA . VAL A 1 105 ? 7.965 -9.101 -27.915 1.00 92.94 105 VAL A CA 1
ATOM 860 C C . VAL A 1 105 ? 7.659 -8.176 -29.092 1.00 92.94 105 VAL A C 1
ATOM 862 O O . VAL A 1 105 ? 7.668 -6.958 -28.932 1.00 92.94 105 VAL A O 1
ATOM 865 N N . HIS A 1 106 ? 7.391 -8.743 -30.267 1.00 93.44 106 HIS A N 1
ATOM 866 C CA . HIS A 1 106 ? 6.920 -7.994 -31.435 1.00 93.44 106 HIS A CA 1
ATOM 867 C C . HIS A 1 106 ? 5.483 -8.398 -31.747 1.00 93.44 106 HIS A C 1
ATOM 869 O O . HIS A 1 106 ? 5.116 -9.567 -31.602 1.00 93.44 106 HIS A O 1
ATOM 875 N N . TRP A 1 107 ? 4.663 -7.434 -32.151 1.00 88.88 107 TRP A N 1
ATOM 876 C CA . TRP A 1 107 ? 3.304 -7.703 -32.598 1.00 88.88 107 TRP A CA 1
ATOM 877 C C . TRP A 1 107 ? 3.303 -8.412 -33.959 1.00 88.88 107 TRP A C 1
ATOM 879 O O . TRP A 1 107 ? 3.912 -7.935 -34.911 1.00 88.88 107 TRP A O 1
ATOM 889 N N . GLY A 1 108 ? 2.577 -9.525 -34.079 1.00 88.75 108 GLY A N 1
ATOM 890 C CA . GLY A 1 108 ? 2.460 -10.289 -35.326 1.00 88.75 108 GLY A CA 1
ATOM 891 C C . GLY A 1 108 ? 3.219 -11.617 -35.306 1.00 88.75 108 GLY A C 1
ATOM 892 O O . GLY A 1 108 ? 3.507 -12.175 -34.251 1.00 88.75 108 GLY A O 1
ATOM 893 N N . THR A 1 109 ? 3.474 -12.175 -36.491 1.00 90.06 109 THR A N 1
ATOM 894 C CA . THR A 1 109 ? 4.088 -13.508 -36.655 1.00 90.06 109 THR A CA 1
ATOM 895 C C . THR A 1 109 ? 5.610 -13.483 -36.766 1.00 90.06 109 THR A C 1
ATOM 897 O O . THR A 1 109 ? 6.233 -14.541 -36.839 1.00 90.06 109 THR A O 1
ATOM 900 N N . ASP A 1 110 ? 6.210 -12.297 -36.823 1.00 90.19 110 ASP A N 1
ATOM 901 C CA . ASP A 1 110 ? 7.646 -12.097 -36.974 1.00 90.19 110 ASP A CA 1
ATOM 902 C C . ASP A 1 110 ? 8.128 -10.873 -36.175 1.00 90.19 110 ASP A C 1
ATOM 904 O O . ASP A 1 110 ? 7.374 -10.252 -35.427 1.00 90.19 110 ASP A O 1
ATOM 908 N N . ASN A 1 111 ? 9.410 -10.535 -36.320 1.00 88.75 111 ASN A N 1
ATOM 909 C CA . ASN A 1 111 ? 10.046 -9.437 -35.592 1.00 88.75 111 ASN A CA 1
ATOM 910 C C . ASN A 1 111 ? 9.917 -8.073 -36.296 1.00 88.75 111 ASN A C 1
ATOM 912 O O . ASN A 1 111 ? 10.696 -7.170 -36.001 1.00 88.75 111 ASN A O 1
ATOM 916 N N . THR A 1 112 ? 9.011 -7.928 -37.268 1.00 92.44 112 THR A N 1
ATOM 917 C CA . THR A 1 112 ? 8.866 -6.677 -38.035 1.00 92.44 112 THR A CA 1
ATOM 918 C C . THR A 1 112 ? 7.795 -5.743 -37.485 1.00 92.44 112 THR A C 1
ATOM 920 O O . THR A 1 112 ? 7.820 -4.553 -37.798 1.00 92.44 112 THR A O 1
ATOM 923 N N . GLY A 1 113 ? 6.870 -6.258 -36.671 1.00 88.69 113 GLY A N 1
ATOM 924 C CA . GLY A 1 113 ? 5.819 -5.452 -36.057 1.00 88.69 113 GLY A CA 1
ATOM 925 C C . GLY A 1 113 ? 6.267 -4.693 -34.811 1.00 88.69 113 GLY A C 1
ATOM 926 O O . GLY A 1 113 ? 7.427 -4.739 -34.400 1.00 88.69 113 GLY A O 1
ATOM 927 N N . ASP A 1 114 ? 5.321 -3.981 -34.201 1.00 91.38 114 ASP A N 1
ATOM 928 C CA . ASP A 1 114 ? 5.603 -3.072 -33.091 1.00 91.38 114 ASP A CA 1
ATOM 929 C C . ASP A 1 114 ? 6.197 -3.799 -31.881 1.00 91.38 114 ASP A C 1
ATOM 931 O O . ASP A 1 114 ? 5.702 -4.844 -31.449 1.00 91.38 114 ASP A O 1
ATOM 935 N N . MET A 1 115 ? 7.255 -3.216 -31.311 1.00 92.25 115 MET A N 1
ATOM 936 C CA . MET A 1 115 ? 7.857 -3.707 -30.076 1.00 92.25 115 MET A CA 1
ATOM 937 C C . MET A 1 115 ? 6.932 -3.418 -28.888 1.00 92.25 115 MET A C 1
ATOM 939 O O . MET A 1 115 ? 6.543 -2.275 -28.638 1.00 92.25 115 MET A O 1
ATOM 943 N N . LEU A 1 116 ? 6.657 -4.456 -28.105 1.00 92.88 116 LEU A N 1
ATOM 944 C CA . LEU A 1 116 ? 5.889 -4.404 -26.869 1.00 92.88 116 LEU A CA 1
ATOM 945 C C . LEU A 1 116 ? 6.680 -5.062 -25.729 1.00 92.88 116 LEU A C 1
ATOM 947 O O . LEU A 1 116 ? 7.594 -5.861 -25.941 1.00 92.88 116 LEU A O 1
ATOM 951 N N . PHE A 1 117 ? 6.285 -4.756 -24.501 1.00 90.44 117 PHE A N 1
ATOM 952 C CA . PHE A 1 117 ? 6.712 -5.452 -23.298 1.00 90.44 117 PHE A CA 1
ATOM 953 C C . PHE A 1 117 ? 5.573 -6.344 -22.807 1.00 90.44 117 PHE A C 1
ATOM 955 O O . PHE A 1 117 ? 4.523 -5.845 -22.405 1.00 90.44 117 PHE A O 1
ATOM 962 N N . MET A 1 118 ? 5.779 -7.660 -22.839 1.00 90.81 118 MET A N 1
ATOM 963 C CA . MET A 1 118 ? 4.879 -8.631 -22.222 1.00 90.81 118 MET A CA 1
ATOM 964 C C . MET A 1 118 ? 5.304 -8.856 -20.771 1.00 90.81 118 MET A C 1
ATOM 966 O O . MET A 1 118 ? 6.339 -9.468 -20.498 1.00 90.81 118 MET A O 1
ATOM 970 N N . GLU A 1 119 ? 4.495 -8.370 -19.839 1.00 88.38 119 GLU A N 1
ATOM 971 C CA . GLU A 1 119 ? 4.704 -8.491 -18.403 1.00 88.38 119 GLU A CA 1
ATOM 972 C C . GLU A 1 119 ? 3.892 -9.668 -17.861 1.00 88.38 119 GLU A C 1
ATOM 974 O O . GLU A 1 119 ? 2.668 -9.717 -17.989 1.00 88.38 119 GLU A O 1
ATOM 979 N N . VAL A 1 120 ? 4.575 -10.624 -17.238 1.00 85.00 120 VAL A N 1
ATOM 980 C CA . VAL A 1 120 ? 3.935 -11.737 -16.536 1.00 85.00 120 VAL A CA 1
ATOM 981 C C . VAL A 1 120 ? 3.673 -11.306 -15.098 1.00 85.00 120 VAL A C 1
ATOM 983 O O . VAL A 1 120 ? 4.622 -11.103 -14.337 1.00 85.00 120 VAL A O 1
ATOM 986 N N . CYS A 1 121 ? 2.406 -11.172 -14.719 1.00 79.44 121 CYS A N 1
ATOM 987 C CA . CYS A 1 121 ? 1.974 -10.882 -13.352 1.00 79.44 121 CYS A CA 1
ATOM 988 C C . CYS A 1 121 ? 1.500 -12.162 -12.640 1.00 79.44 121 CYS A C 1
ATOM 990 O O . CYS A 1 121 ? 1.585 -13.269 -13.175 1.00 79.44 121 CYS A O 1
ATOM 992 N N . ASP A 1 122 ? 1.035 -12.030 -11.396 1.00 70.25 122 ASP A N 1
ATOM 993 C CA . ASP A 1 122 ? 0.515 -13.161 -10.619 1.00 70.25 122 ASP A CA 1
ATOM 994 C C . ASP A 1 122 ? -0.769 -13.762 -11.207 1.00 70.25 122 ASP A C 1
ATOM 996 O O . ASP A 1 122 ? -0.909 -14.984 -11.241 1.00 70.25 122 ASP A O 1
ATOM 1000 N N . ASP A 1 123 ? -1.695 -12.916 -11.661 1.00 76.62 123 ASP A N 1
ATOM 1001 C CA . ASP A 1 123 ? -3.032 -13.304 -12.121 1.00 76.62 123 ASP A CA 1
ATOM 1002 C C . ASP A 1 123 ? -3.352 -12.848 -13.556 1.00 76.62 123 ASP A C 1
ATOM 1004 O O . ASP A 1 123 ? -4.468 -13.059 -14.032 1.00 76.62 123 ASP A O 1
ATOM 1008 N N . CYS A 1 124 ? -2.390 -12.251 -14.269 1.00 76.38 124 CYS A N 1
ATOM 1009 C CA . CYS A 1 124 ? -2.579 -11.780 -15.642 1.00 76.38 124 CYS A CA 1
ATOM 1010 C C . CYS A 1 124 ? -1.272 -11.697 -16.450 1.00 76.38 124 CYS A C 1
ATOM 1012 O O . CYS A 1 124 ? -0.168 -11.735 -15.904 1.00 76.38 124 CYS A O 1
ATOM 1014 N N . LEU A 1 125 ? -1.422 -11.572 -17.770 1.00 85.88 125 LEU A N 1
ATOM 1015 C CA . LEU A 1 125 ? -0.384 -11.095 -18.681 1.00 85.88 125 LEU A CA 1
ATOM 1016 C C . LEU A 1 125 ? -0.768 -9.680 -19.115 1.00 85.88 125 LEU A C 1
ATOM 1018 O O . LEU A 1 125 ? -1.916 -9.456 -19.499 1.00 85.88 125 LEU A O 1
ATOM 1022 N N . LEU A 1 126 ? 0.170 -8.741 -19.053 1.00 87.00 126 LEU A N 1
ATOM 1023 C CA . LEU A 1 126 ? -0.026 -7.373 -19.529 1.00 87.00 126 LEU A CA 1
ATOM 1024 C C . LEU A 1 126 ? 0.861 -7.133 -20.745 1.00 87.00 126 LEU A C 1
ATOM 1026 O O . LEU A 1 126 ? 2.042 -7.460 -20.720 1.00 87.00 126 LEU A O 1
ATOM 1030 N N . LEU A 1 127 ? 0.310 -6.525 -21.790 1.00 90.31 127 LEU A N 1
ATOM 1031 C CA . LEU A 1 127 ? 1.097 -5.983 -22.892 1.00 90.31 127 LEU A CA 1
ATOM 1032 C C . LEU A 1 127 ? 1.189 -4.474 -22.717 1.00 90.31 127 LEU A C 1
ATOM 1034 O O . LEU A 1 127 ? 0.174 -3.792 -22.581 1.00 90.31 127 LEU A O 1
ATOM 1038 N N . ARG A 1 128 ? 2.411 -3.947 -22.701 1.00 90.56 128 ARG A N 1
ATOM 1039 C CA . ARG A 1 128 ? 2.670 -2.509 -22.716 1.00 90.56 128 ARG A CA 1
ATOM 1040 C C . ARG A 1 128 ? 3.406 -2.123 -23.976 1.00 90.56 128 ARG A C 1
ATOM 1042 O O . ARG A 1 128 ? 4.301 -2.836 -24.417 1.00 90.56 128 ARG A O 1
ATOM 1049 N N . ASN A 1 129 ? 3.079 -0.968 -24.527 1.00 89.12 129 ASN A N 1
ATOM 1050 C CA . ASN A 1 129 ? 3.910 -0.379 -25.566 1.00 89.12 129 ASN A CA 1
ATOM 1051 C C . ASN A 1 129 ? 5.200 0.220 -24.971 1.00 89.12 129 ASN A C 1
ATOM 1053 O O . ASN A 1 129 ? 5.391 0.282 -23.753 1.00 89.12 129 ASN A O 1
ATOM 1057 N N . VAL A 1 130 ? 6.079 0.714 -25.841 1.00 84.81 130 VAL A N 1
ATOM 1058 C CA . VAL A 1 130 ? 7.352 1.339 -25.441 1.00 84.81 130 VAL A CA 1
ATOM 1059 C C . VAL A 1 130 ? 7.198 2.604 -24.588 1.00 84.81 130 VAL A C 1
ATOM 1061 O O . VAL A 1 130 ? 8.153 3.013 -23.935 1.00 84.81 130 VAL A O 1
ATOM 1064 N N . THR A 1 131 ? 6.011 3.221 -24.556 1.00 83.94 131 THR A N 1
ATOM 1065 C CA . THR A 1 131 ? 5.716 4.373 -23.688 1.00 83.94 131 THR A CA 1
ATOM 1066 C C . THR A 1 131 ? 5.140 3.963 -22.328 1.00 83.94 131 THR A C 1
ATOM 1068 O O . THR A 1 131 ? 4.904 4.820 -21.477 1.00 83.94 131 THR A O 1
ATOM 1071 N N . GLY A 1 132 ? 4.942 2.661 -22.094 1.00 73.88 132 GLY A N 1
ATOM 1072 C CA . GLY A 1 132 ? 4.422 2.100 -20.848 1.00 73.88 132 GLY A CA 1
ATOM 1073 C C . GLY A 1 132 ? 2.894 2.075 -20.747 1.00 73.88 132 GLY A C 1
ATOM 1074 O O . GLY A 1 132 ? 2.366 1.639 -19.717 1.00 73.88 132 GLY A O 1
ATOM 1075 N N . ALA A 1 133 ? 2.171 2.505 -21.785 1.00 82.19 133 ALA A N 1
ATOM 1076 C CA . ALA A 1 133 ? 0.716 2.392 -21.838 1.00 82.19 133 ALA A CA 1
ATOM 1077 C C . ALA A 1 133 ? 0.304 0.928 -22.039 1.00 82.19 133 ALA A C 1
ATOM 1079 O O . ALA A 1 133 ? 0.964 0.193 -22.775 1.00 82.19 133 ALA A O 1
ATOM 1080 N N . ILE A 1 134 ? -0.774 0.512 -21.370 1.00 83.88 134 ILE A N 1
ATOM 1081 C CA . ILE A 1 134 ? -1.346 -0.828 -21.546 1.00 83.88 134 ILE A CA 1
ATOM 1082 C C . ILE A 1 134 ? -1.985 -0.878 -22.933 1.00 83.88 134 ILE A C 1
ATOM 1084 O O . ILE A 1 134 ? -2.739 0.025 -23.293 1.00 83.88 134 ILE A O 1
ATOM 1088 N N . HIS A 1 135 ? -1.621 -1.896 -23.702 1.00 78.12 135 HIS A N 1
ATOM 1089 C CA . HIS A 1 135 ? -2.188 -2.175 -25.008 1.00 78.12 135 HIS A CA 1
ATOM 1090 C C . HIS A 1 135 ? -3.434 -3.046 -24.810 1.00 78.12 135 HIS A C 1
ATOM 1092 O O . HIS A 1 135 ? -3.319 -4.126 -24.225 1.00 78.12 135 HIS A O 1
ATOM 1098 N N . ASP A 1 136 ? -4.594 -2.550 -25.247 1.00 61.25 136 ASP A N 1
ATOM 1099 C CA . ASP A 1 136 ? -5.854 -3.311 -25.293 1.00 61.25 136 ASP A CA 1
ATOM 1100 C C . ASP A 1 136 ? -5.845 -4.347 -26.430 1.00 61.25 136 ASP A C 1
ATOM 1102 O O . ASP A 1 136 ? -5.166 -4.096 -27.460 1.00 61.25 136 ASP A O 1
#

Organism: NCBI:txid1028688

InterPro domains:
  IPR039980 MAP kinase-activating death domain protein [PTHR13008] (1-135)
  IPR056574 MAP kinase-activating death domain protein, death domain [PF23629] (1-74)
  IPR060049 MADD, penultimate PH-like domain [PF26658] (99-136)

Foldseek 3Di:
DCPDPVNVVVVLVPDDPVVNVVVLLLQLLLLLLVLLVVLQVCQLVVPPLVVNLVVSVVSCVVSVRDPVSCVVVVVCSVCVVVDHNRSRDRDDRCQQVPFPDWDFDAPDDDNPHFTWIFTDGPPDTFTAHPVRDTDD

Sequence (136 aa):
MDQRPSEMMERYNSLGDAEKRRLEYDEDRLLAVMLFNQAGFMLMMRVPKIEIKKKIRRLLGKSHIGLVQSQDINTLLDNIQHLYGNDIDLKPMCSRRMQKQSFTVHWGTDNTGDMLFMEVCDDCLLLRNVTGAIHD

Secondary structure (DSSP, 8-state):
----HHHHHHHHHHS-HHHHHHHHHHHHHHHHHHHHHHHHHHHHTT--HHHHHHHHHHHHHHHT--HHHHHHHHHHHHHGGG--TT-SPPPP-GGGG---EEEEEESSSSTTS-EEEEEE-SS-EEEEETTSPBP-